Protein AF-A0A1B8DH10-F1 (afdb_monomer)

Structure (mmCIF, N/CA/C/O backbone):
data_AF-A0A1B8DH10-F1
#
_entry.id   AF-A0A1B8DH10-F1
#
loop_
_atom_site.group_PDB
_atom_site.id
_atom_site.type_symbol
_atom_site.label_atom_id
_atom_site.label_alt_id
_atom_site.label_comp_id
_atom_site.label_asym_id
_atom_site.label_entity_id
_atom_site.label_seq_id
_atom_site.pdbx_PDB_ins_code
_atom_site.Cartn_x
_atom_site.Cartn_y
_atom_site.Cartn_z
_atom_site.occupancy
_atom_site.B_iso_or_equiv
_atom_site.auth_seq_id
_atom_site.auth_comp_id
_atom_site.auth_asym_id
_atom_site.auth_atom_id
_atom_site.pdbx_PDB_model_num
ATOM 1 N N . MET A 1 1 ? 16.754 22.840 -55.475 1.00 41.62 1 MET A N 1
ATOM 2 C CA . MET A 1 1 ? 16.504 21.710 -54.557 1.00 41.62 1 MET A CA 1
ATOM 3 C C . MET A 1 1 ? 15.553 22.223 -53.492 1.00 41.62 1 MET A C 1
ATOM 5 O O . MET A 1 1 ? 15.933 23.135 -52.773 1.00 41.62 1 MET A O 1
ATOM 9 N N . SER A 1 2 ? 14.306 21.758 -53.481 1.00 49.47 2 SER A N 1
ATOM 10 C CA . SER A 1 2 ? 13.273 22.260 -52.566 1.00 49.47 2 SER A CA 1
ATOM 11 C C . SER A 1 2 ? 13.334 21.472 -51.258 1.00 49.47 2 SER A C 1
ATOM 13 O O . SER A 1 2 ? 13.187 20.253 -51.281 1.00 49.47 2 SER A O 1
ATOM 15 N N . VAL A 1 3 ? 13.587 22.152 -50.139 1.00 60.19 3 VAL A N 1
ATOM 16 C CA . VAL A 1 3 ? 13.506 21.567 -48.794 1.00 60.19 3 VAL A CA 1
ATOM 17 C C . VAL A 1 3 ? 12.032 21.541 -48.402 1.00 60.19 3 VAL A C 1
ATOM 19 O O . VAL A 1 3 ? 11.403 22.587 -48.281 1.00 60.19 3 VAL A O 1
ATOM 22 N N . THR A 1 4 ? 11.453 20.353 -48.253 1.00 66.38 4 THR A N 1
ATOM 23 C CA . THR A 1 4 ? 10.113 20.179 -47.685 1.00 66.38 4 THR A CA 1
ATOM 24 C C . THR A 1 4 ? 10.193 20.446 -46.182 1.00 66.38 4 THR A C 1
ATOM 26 O O . THR A 1 4 ? 10.640 19.590 -45.419 1.00 66.38 4 THR A O 1
ATOM 29 N N . GLN A 1 5 ? 9.796 21.646 -45.751 1.00 67.12 5 GLN A N 1
ATOM 30 C CA . GLN A 1 5 ? 9.561 21.945 -44.338 1.00 67.12 5 GLN A CA 1
ATOM 31 C C . GLN A 1 5 ? 8.372 21.092 -43.862 1.00 67.12 5 GLN A C 1
ATOM 33 O O . GLN A 1 5 ? 7.232 21.373 -44.224 1.00 67.12 5 GLN A O 1
ATOM 38 N N . ARG A 1 6 ? 8.635 20.030 -43.092 1.00 75.44 6 ARG A N 1
ATOM 39 C CA . ARG A 1 6 ? 7.594 19.348 -42.307 1.00 75.44 6 ARG A CA 1
ATOM 40 C C . ARG A 1 6 ? 7.255 20.193 -41.082 1.00 75.44 6 ARG A C 1
ATOM 42 O O . ARG A 1 6 ? 8.151 20.823 -40.518 1.00 75.44 6 ARG A O 1
ATOM 49 N N . SER A 1 7 ? 5.979 20.220 -40.705 1.00 79.19 7 SER A N 1
ATOM 50 C CA . SER A 1 7 ? 5.529 20.863 -39.466 1.00 79.19 7 SER A CA 1
ATOM 51 C C . SER A 1 7 ? 5.929 20.012 -38.252 1.00 79.19 7 SER A C 1
ATOM 53 O O . SER A 1 7 ? 5.964 18.784 -38.332 1.00 79.19 7 SER A O 1
ATOM 55 N N . ASP A 1 8 ? 6.234 20.671 -37.133 1.00 77.44 8 ASP A N 1
ATOM 56 C CA . ASP A 1 8 ? 6.569 20.032 -35.853 1.00 77.44 8 ASP A CA 1
ATOM 57 C C . ASP A 1 8 ? 5.437 19.102 -35.371 1.00 77.44 8 ASP A C 1
ATOM 59 O O . ASP A 1 8 ? 5.677 17.949 -35.023 1.00 77.44 8 ASP A O 1
ATOM 63 N N . GLU A 1 9 ? 4.174 19.524 -35.519 1.00 82.25 9 GLU A N 1
ATOM 64 C CA . GLU A 1 9 ? 3.009 18.681 -35.210 1.00 82.25 9 GLU A CA 1
ATOM 65 C C . GLU A 1 9 ? 2.910 17.417 -36.077 1.00 82.25 9 GLU A C 1
ATOM 67 O O . GLU A 1 9 ? 2.319 16.422 -35.653 1.00 82.25 9 GLU A O 1
ATOM 72 N N . GLU A 1 10 ? 3.420 17.440 -37.309 1.00 82.12 10 GLU A N 1
ATOM 73 C CA . GLU A 1 10 ? 3.445 16.249 -38.166 1.00 82.12 10 GLU A CA 1
ATOM 74 C C . GLU A 1 10 ? 4.545 15.279 -37.723 1.00 82.12 10 GLU A C 1
ATOM 76 O O . GLU A 1 10 ? 4.320 14.068 -37.685 1.00 82.12 10 GLU A O 1
ATOM 81 N N . LEU A 1 11 ? 5.705 15.806 -37.321 1.00 79.31 11 LEU A N 1
ATOM 82 C CA . LEU A 1 11 ? 6.825 15.024 -36.793 1.00 79.31 11 LEU A CA 1
ATOM 83 C C . LEU A 1 11 ? 6.459 14.315 -35.484 1.00 79.31 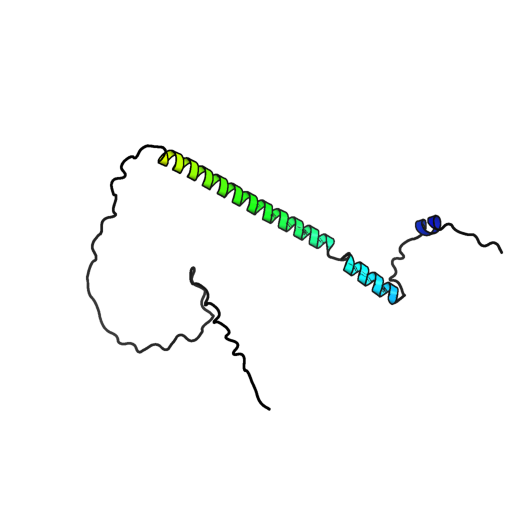11 LEU A C 1
ATOM 85 O O . LEU A 1 11 ? 6.772 13.133 -35.324 1.00 79.31 11 LEU A O 1
ATOM 89 N N . ASP A 1 12 ? 5.739 15.000 -34.596 1.00 81.56 12 ASP A N 1
ATOM 90 C CA . ASP A 1 12 ? 5.278 14.442 -33.322 1.00 81.56 12 ASP A CA 1
ATOM 91 C C . ASP A 1 12 ? 4.290 13.285 -33.512 1.00 81.56 12 ASP A C 1
ATOM 93 O O . ASP A 1 12 ? 4.371 12.263 -32.829 1.00 81.56 12 ASP A O 1
ATOM 97 N N . ARG A 1 13 ? 3.370 13.399 -34.478 1.00 84.25 13 ARG A N 1
ATOM 98 C CA . ARG A 1 13 ? 2.389 12.338 -34.783 1.00 84.25 13 ARG A CA 1
ATOM 99 C C . ARG A 1 13 ? 3.028 11.104 -35.414 1.00 84.25 13 ARG A C 1
ATOM 101 O O . ARG A 1 13 ? 2.528 9.993 -35.244 1.00 84.25 13 ARG A O 1
ATOM 108 N N . GLU A 1 14 ? 4.100 11.296 -36.175 1.00 81.69 14 GLU A N 1
ATOM 109 C CA . GLU A 1 14 ? 4.849 10.221 -36.829 1.00 81.69 14 GLU A CA 1
ATOM 110 C C . GLU A 1 14 ? 5.850 9.538 -35.887 1.00 81.69 14 GLU A C 1
ATOM 112 O O . GLU A 1 14 ? 6.379 8.469 -36.221 1.00 81.69 14 GLU A O 1
ATOM 117 N N . TRP A 1 15 ? 6.096 10.111 -34.705 1.00 80.06 15 TRP A N 1
ATOM 118 C CA . TRP A 1 15 ? 7.015 9.540 -33.738 1.00 80.06 15 TRP A CA 1
ATOM 119 C C . TRP A 1 15 ? 6.484 8.211 -33.194 1.00 80.06 15 TRP A C 1
ATOM 121 O O . TRP A 1 15 ? 5.464 8.126 -32.510 1.00 80.06 15 TRP A O 1
ATOM 131 N N . LYS A 1 16 ? 7.215 7.136 -33.496 1.00 74.69 16 LYS A N 1
ATOM 132 C CA . LYS A 1 16 ? 6.986 5.804 -32.935 1.00 74.69 16 LYS A CA 1
ATOM 133 C C . LYS A 1 16 ? 8.167 5.469 -32.037 1.00 74.69 16 LYS A C 1
ATOM 135 O O . LYS A 1 16 ? 9.298 5.512 -32.529 1.00 74.69 16 LYS A O 1
ATOM 140 N N . PRO A 1 17 ? 7.949 5.085 -30.769 1.00 69.62 17 PRO A N 1
ATOM 141 C CA . PRO A 1 17 ? 9.037 4.633 -29.921 1.00 69.62 17 PRO A CA 1
ATOM 142 C C . PRO A 1 17 ? 9.683 3.413 -30.581 1.00 69.62 17 PRO A C 1
ATOM 144 O O . PRO A 1 17 ? 9.095 2.334 -30.674 1.00 69.62 17 PRO A O 1
ATOM 147 N N . SER A 1 18 ? 10.896 3.588 -31.108 1.00 67.06 18 SER A N 1
ATOM 148 C CA . SER A 1 18 ? 11.670 2.459 -31.599 1.00 67.06 18 SER A CA 1
ATOM 149 C C . SER A 1 18 ? 11.965 1.596 -30.379 1.00 67.06 18 SER A C 1
ATOM 151 O O . SER A 1 18 ? 12.642 2.068 -29.471 1.00 67.06 18 SER A O 1
ATOM 153 N N . GLY A 1 19 ? 11.491 0.350 -30.334 1.00 68.62 19 GLY A N 1
ATOM 154 C CA . GLY A 1 19 ? 11.754 -0.600 -29.236 1.00 68.62 19 GLY A CA 1
ATOM 155 C C . GLY A 1 19 ? 13.233 -1.002 -29.076 1.00 68.62 19 GLY A C 1
ATOM 156 O O . GLY A 1 19 ? 13.550 -2.084 -28.594 1.00 68.62 19 GLY A O 1
ATOM 157 N N . ARG A 1 20 ? 14.160 -0.164 -29.545 1.00 71.50 20 ARG A N 1
ATOM 158 C CA . ARG A 1 20 ? 15.607 -0.278 -29.424 1.00 71.50 20 ARG A CA 1
ATOM 159 C C . ARG A 1 20 ? 16.055 0.666 -28.316 1.00 71.50 20 ARG A C 1
ATOM 161 O O . ARG A 1 20 ? 15.706 1.842 -28.324 1.00 71.50 20 ARG A O 1
ATOM 168 N N . ARG A 1 21 ? 16.878 0.161 -27.394 1.00 71.50 21 ARG A N 1
ATOM 169 C CA . ARG A 1 21 ? 17.524 1.007 -26.386 1.00 71.50 21 ARG A CA 1
ATOM 170 C C . ARG A 1 21 ? 18.323 2.124 -27.079 1.00 71.50 21 ARG A C 1
ATOM 172 O O . ARG A 1 21 ? 19.026 1.828 -28.057 1.00 71.50 21 ARG A O 1
ATOM 179 N N . PRO A 1 22 ? 18.245 3.374 -26.587 1.00 79.81 22 PRO A N 1
ATOM 180 C CA . PRO A 1 22 ? 19.018 4.473 -27.143 1.00 79.81 22 PRO A CA 1
ATOM 181 C C . PRO A 1 22 ? 20.509 4.118 -27.130 1.00 79.81 22 PRO A C 1
ATOM 183 O O . PRO A 1 22 ? 21.014 3.524 -26.180 1.00 79.81 22 PRO A O 1
ATOM 186 N N . GLN A 1 23 ? 21.220 4.438 -28.212 1.00 81.69 23 GLN A N 1
ATOM 187 C CA . GLN A 1 23 ? 22.651 4.125 -28.328 1.00 81.69 23 GLN A CA 1
ATOM 188 C C . GLN A 1 23 ? 23.522 5.124 -27.556 1.00 81.69 23 GLN A C 1
ATOM 190 O O . GLN A 1 23 ? 24.598 4.776 -27.072 1.00 81.69 23 GLN A O 1
ATOM 195 N N . SER A 1 24 ? 23.041 6.360 -27.396 1.00 92.88 24 SER A N 1
ATOM 196 C CA . SER A 1 24 ? 23.743 7.391 -26.632 1.00 92.88 24 SER A CA 1
ATOM 197 C C . SER A 1 24 ? 23.835 7.012 -25.154 1.00 92.88 24 SER A C 1
ATOM 199 O O . SER A 1 24 ? 22.844 6.653 -24.522 1.00 92.88 24 SER A O 1
ATOM 201 N N . THR A 1 25 ? 25.031 7.116 -24.577 1.00 89.12 25 THR A N 1
ATOM 202 C CA . THR A 1 25 ? 25.273 6.875 -23.146 1.00 89.12 25 THR A CA 1
ATOM 203 C C . THR A 1 25 ? 24.518 7.867 -22.261 1.00 89.12 25 THR A C 1
ATOM 205 O O . THR A 1 25 ? 23.943 7.456 -21.259 1.00 89.12 25 THR A O 1
ATOM 208 N N . MET A 1 26 ? 24.440 9.140 -22.661 1.00 88.62 26 MET A N 1
ATOM 209 C CA . MET A 1 26 ? 23.704 10.166 -21.913 1.00 88.62 26 MET A CA 1
ATOM 210 C C . MET A 1 26 ? 22.197 9.893 -21.926 1.00 88.62 26 MET A C 1
ATOM 212 O O . MET A 1 26 ? 21.551 9.969 -20.889 1.00 88.62 26 MET A O 1
ATOM 216 N N . ALA A 1 27 ? 21.652 9.490 -23.078 1.00 88.12 27 ALA A N 1
ATOM 217 C CA . ALA A 1 27 ? 20.239 9.136 -23.193 1.00 88.12 27 ALA A CA 1
ATOM 218 C C . ALA A 1 27 ? 19.898 7.839 -22.443 1.00 88.12 27 ALA A C 1
ATOM 220 O O . ALA A 1 27 ? 18.817 7.743 -21.879 1.00 88.12 27 ALA A O 1
ATOM 221 N N . ARG A 1 28 ? 20.819 6.863 -22.395 1.00 85.38 28 ARG A N 1
ATOM 222 C CA . ARG A 1 28 ? 20.664 5.654 -21.567 1.00 85.38 28 ARG A CA 1
ATOM 223 C C . ARG A 1 28 ? 20.650 5.980 -20.079 1.00 85.38 28 ARG A C 1
ATOM 225 O O . ARG A 1 28 ? 19.817 5.452 -19.360 1.00 85.38 28 ARG A O 1
ATOM 232 N N . HIS A 1 29 ? 21.550 6.843 -19.614 1.00 90.38 29 HIS A N 1
ATOM 233 C CA . HIS A 1 29 ? 21.523 7.271 -18.218 1.00 90.38 29 HIS A CA 1
ATOM 234 C C . HIS A 1 29 ? 20.232 8.032 -17.917 1.00 90.38 29 HIS A C 1
ATOM 236 O O . HIS A 1 29 ? 19.585 7.766 -16.911 1.00 90.38 29 HIS A O 1
ATOM 242 N N . PHE A 1 30 ? 19.840 8.948 -18.799 1.00 89.31 30 PHE A N 1
ATOM 243 C CA . PHE A 1 30 ? 18.615 9.714 -18.634 1.00 89.31 30 PHE A CA 1
ATOM 244 C C . PHE A 1 30 ? 17.377 8.811 -18.598 1.00 89.31 30 PHE A C 1
ATOM 246 O O . PHE A 1 30 ? 16.552 8.984 -17.711 1.00 89.31 30 PHE A O 1
ATOM 253 N N . SER A 1 31 ? 17.276 7.808 -19.479 1.00 87.94 31 SER A N 1
ATOM 254 C CA . SER A 1 31 ? 16.162 6.855 -19.451 1.00 87.94 31 SER A CA 1
ATOM 255 C C . SER A 1 31 ? 16.131 6.063 -18.149 1.00 87.94 31 SER A C 1
ATOM 257 O O . SER A 1 31 ? 15.091 6.034 -17.518 1.00 87.94 31 SER A O 1
ATOM 259 N N . ILE A 1 32 ? 17.271 5.533 -17.685 1.00 87.69 32 ILE A N 1
ATOM 260 C CA . ILE A 1 32 ? 17.353 4.822 -16.396 1.00 87.69 32 ILE A CA 1
ATOM 261 C C . ILE A 1 32 ? 16.896 5.729 -15.247 1.00 87.69 32 ILE A C 1
ATOM 263 O O . ILE A 1 32 ? 16.133 5.309 -14.391 1.00 87.69 32 ILE A O 1
ATOM 267 N N . THR A 1 33 ? 17.314 6.997 -15.243 1.00 89.19 33 THR A N 1
ATOM 268 C CA . THR A 1 33 ? 16.878 7.958 -14.223 1.00 89.19 33 THR A CA 1
ATOM 269 C C . THR A 1 33 ? 15.376 8.228 -14.284 1.00 89.19 33 THR A C 1
ATOM 271 O O . THR A 1 33 ? 14.769 8.421 -13.237 1.00 89.19 33 THR A O 1
ATOM 274 N N . LEU A 1 34 ? 14.759 8.233 -15.468 1.00 87.12 34 LEU A N 1
ATOM 275 C CA . LEU A 1 34 ? 13.303 8.336 -15.592 1.00 87.12 34 LEU A CA 1
ATOM 276 C C . LEU A 1 34 ? 12.604 7.050 -15.145 1.00 87.12 34 LEU A C 1
ATOM 278 O O . LEU A 1 34 ? 11.614 7.131 -14.422 1.00 87.12 34 LEU A O 1
ATOM 282 N N . ASP A 1 35 ? 13.134 5.891 -15.522 1.00 84.75 35 ASP A N 1
ATOM 283 C CA . ASP A 1 35 ? 12.618 4.585 -15.117 1.00 84.75 35 ASP A CA 1
ATOM 284 C C . ASP A 1 35 ? 12.638 4.459 -13.581 1.00 84.75 35 ASP A C 1
ATOM 286 O O . ASP A 1 35 ? 11.645 4.035 -12.987 1.00 84.75 35 ASP A O 1
ATOM 290 N N . ASP A 1 36 ? 13.703 4.940 -12.925 1.00 83.75 36 ASP A N 1
ATOM 291 C CA . ASP A 1 36 ? 13.838 5.022 -11.464 1.00 83.75 36 ASP A CA 1
ATOM 292 C C . ASP A 1 36 ? 12.931 6.097 -10.839 1.00 83.75 36 ASP A C 1
ATOM 294 O O . ASP A 1 36 ? 12.283 5.851 -9.819 1.00 83.75 36 ASP A O 1
ATOM 298 N N . LEU A 1 37 ? 12.861 7.295 -11.436 1.00 85.06 37 LEU A N 1
ATOM 299 C CA . LEU A 1 37 ? 12.052 8.417 -10.942 1.00 85.06 37 LEU A CA 1
ATOM 300 C C . LEU A 1 37 ? 10.561 8.073 -10.938 1.00 85.06 37 LEU A C 1
ATOM 302 O O . LEU A 1 37 ? 9.852 8.364 -9.974 1.00 85.06 37 LEU A O 1
ATOM 306 N N . PHE A 1 38 ? 10.093 7.445 -12.013 1.00 83.06 38 PHE A N 1
ATOM 307 C CA . PHE A 1 38 ? 8.708 7.020 -12.169 1.00 83.06 38 PHE A CA 1
ATOM 308 C C . PHE A 1 38 ? 8.470 5.579 -11.696 1.00 83.06 38 PHE A C 1
ATOM 310 O O . PHE A 1 38 ? 7.328 5.122 -11.695 1.00 83.06 38 PHE A O 1
ATOM 317 N N . LYS A 1 39 ? 9.527 4.876 -11.264 1.00 74.75 39 LYS A N 1
ATOM 318 C CA . LYS A 1 39 ? 9.513 3.484 -10.786 1.00 74.75 39 LYS A CA 1
ATOM 319 C C . LYS A 1 39 ? 8.705 2.542 -11.691 1.00 74.75 39 LYS A C 1
ATOM 321 O O . LYS A 1 39 ? 7.979 1.664 -11.207 1.00 74.75 39 LYS A O 1
ATOM 326 N N . ILE A 1 40 ? 8.811 2.767 -13.000 1.00 73.00 40 ILE A N 1
ATOM 327 C CA . ILE A 1 40 ? 7.860 2.294 -14.018 1.00 73.00 40 ILE A CA 1
ATOM 328 C C . ILE A 1 40 ? 7.863 0.766 -14.110 1.00 73.00 40 ILE A C 1
ATOM 330 O O . ILE A 1 40 ? 6.820 0.155 -14.325 1.00 73.00 40 ILE A O 1
ATOM 334 N N . ASP A 1 41 ? 9.018 0.145 -13.877 1.00 67.31 41 ASP A N 1
ATOM 335 C CA . ASP A 1 41 ? 9.214 -1.255 -14.241 1.00 67.31 41 ASP A CA 1
ATOM 336 C C . ASP A 1 41 ? 8.726 -2.262 -13.192 1.00 67.31 41 ASP A C 1
ATOM 338 O O . ASP A 1 41 ? 8.543 -3.424 -13.538 1.00 67.31 41 ASP A O 1
ATOM 342 N N . ASN A 1 42 ? 8.485 -1.862 -11.932 1.00 62.41 42 ASN A N 1
ATOM 343 C CA . ASN A 1 42 ? 8.062 -2.803 -10.874 1.00 62.41 42 ASN A CA 1
ATOM 344 C C . ASN A 1 42 ? 7.178 -2.206 -9.758 1.00 62.41 42 ASN A C 1
ATOM 346 O O . ASN A 1 42 ? 6.541 -2.951 -9.024 1.00 62.41 42 ASN A O 1
ATOM 350 N N . SER A 1 43 ? 7.094 -0.881 -9.586 1.00 68.00 43 SER A N 1
ATOM 351 C CA . SER A 1 43 ? 6.509 -0.322 -8.352 1.00 68.00 43 SER A CA 1
ATOM 352 C C . SER A 1 43 ? 4.997 -0.135 -8.379 1.00 68.00 43 SER A C 1
ATOM 354 O O . SER A 1 43 ? 4.408 -0.002 -7.310 1.00 68.00 43 SER A O 1
ATOM 356 N N . ILE A 1 44 ? 4.359 -0.048 -9.547 1.00 80.38 44 ILE A N 1
ATOM 357 C CA . ILE A 1 44 ? 2.936 0.329 -9.618 1.00 80.38 44 ILE A CA 1
ATOM 358 C C . ILE A 1 44 ? 2.037 -0.842 -9.208 1.00 80.38 44 ILE A C 1
ATOM 360 O O . ILE A 1 44 ? 1.143 -0.660 -8.386 1.00 80.38 44 ILE A O 1
ATOM 364 N N . ALA A 1 45 ? 2.301 -2.042 -9.728 1.00 83.19 45 ALA A N 1
ATOM 365 C CA . ALA A 1 45 ? 1.557 -3.245 -9.353 1.00 83.19 45 ALA A CA 1
ATOM 366 C C . ALA A 1 45 ? 1.783 -3.616 -7.875 1.00 83.19 45 ALA A C 1
ATOM 368 O O . ALA A 1 45 ? 0.830 -3.927 -7.161 1.00 83.19 45 ALA A O 1
ATOM 369 N N . ASP A 1 46 ? 3.025 -3.502 -7.398 1.00 84.31 46 ASP A N 1
ATOM 370 C CA . ASP A 1 46 ? 3.370 -3.744 -5.994 1.00 84.31 46 ASP A CA 1
ATOM 371 C C . ASP A 1 46 ? 2.704 -2.726 -5.057 1.00 84.31 46 ASP A C 1
ATOM 373 O O . ASP A 1 46 ? 2.214 -3.086 -3.984 1.00 84.31 46 ASP A O 1
ATOM 377 N N . LEU A 1 47 ? 2.644 -1.451 -5.463 1.00 83.94 47 LEU A N 1
ATOM 378 C CA . LEU A 1 47 ? 1.960 -0.407 -4.701 1.00 83.94 47 LEU A CA 1
ATOM 379 C C . LEU A 1 47 ? 0.455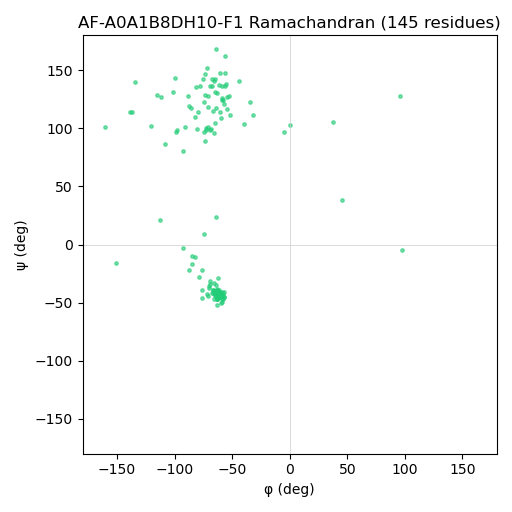 -0.672 -4.617 1.00 83.94 47 LEU A C 1
ATOM 381 O O . LEU A 1 47 ? -0.120 -0.504 -3.544 1.00 83.94 47 LEU A O 1
ATOM 385 N N . ASP A 1 48 ? -0.171 -1.105 -5.710 1.00 89.56 48 ASP A N 1
ATOM 386 C CA . ASP A 1 48 ? -1.598 -1.439 -5.734 1.00 89.56 48 ASP A CA 1
ATOM 387 C C . ASP A 1 48 ? -1.911 -2.620 -4.802 1.00 89.56 48 ASP A C 1
ATOM 389 O O . ASP A 1 48 ? -2.773 -2.524 -3.923 1.00 89.56 48 ASP A O 1
ATOM 393 N N . ALA A 1 49 ? -1.112 -3.689 -4.879 1.00 91.62 49 ALA A N 1
ATOM 394 C CA . ALA A 1 49 ? -1.221 -4.830 -3.975 1.00 91.62 49 ALA A CA 1
ATOM 395 C C . ALA A 1 49 ? -1.045 -4.428 -2.497 1.00 91.62 49 ALA A C 1
ATOM 397 O O . ALA A 1 49 ? -1.820 -4.857 -1.634 1.00 91.62 49 ALA A O 1
ATOM 398 N N . ALA A 1 50 ? -0.064 -3.570 -2.192 1.00 92.25 50 ALA A N 1
ATOM 399 C CA . ALA A 1 50 ? 0.174 -3.069 -0.839 1.00 92.25 50 ALA A CA 1
ATOM 400 C C . ALA A 1 50 ? -0.983 -2.195 -0.330 1.00 92.25 50 ALA A C 1
ATOM 402 O O . ALA A 1 50 ? -1.387 -2.290 0.835 1.00 92.25 50 ALA A O 1
ATOM 403 N N . VAL A 1 51 ? -1.546 -1.354 -1.199 1.00 96.00 51 VAL A N 1
ATOM 404 C CA . VAL A 1 51 ? -2.713 -0.525 -0.887 1.00 96.00 51 VAL A CA 1
ATOM 405 C C . VAL A 1 51 ? -3.920 -1.405 -0.577 1.00 96.00 51 VAL A C 1
ATOM 407 O O . VAL A 1 51 ? -4.591 -1.181 0.432 1.00 96.00 51 VAL A O 1
ATOM 410 N N . ASP A 1 52 ? -4.181 -2.431 -1.379 1.00 96.75 52 ASP A N 1
ATOM 411 C CA . ASP A 1 52 ? -5.303 -3.340 -1.161 1.00 96.75 52 ASP A CA 1
ATOM 412 C C . ASP A 1 52 ? -5.146 -4.184 0.103 1.00 96.75 52 ASP A C 1
ATOM 414 O O . ASP A 1 52 ? -6.106 -4.345 0.865 1.00 96.75 52 ASP A O 1
ATOM 418 N N . GLN A 1 53 ? -3.933 -4.653 0.399 1.00 96.19 53 GLN A N 1
ATOM 419 C CA . GLN A 1 53 ? -3.633 -5.298 1.674 1.00 96.19 53 GLN A CA 1
ATOM 420 C C . GLN A 1 53 ? -3.925 -4.356 2.849 1.00 96.19 53 GLN A C 1
ATOM 422 O O . GLN A 1 53 ? -4.596 -4.744 3.810 1.00 96.19 53 GLN A O 1
ATOM 427 N N . LYS A 1 54 ? -3.466 -3.102 2.769 1.00 97.50 54 LYS A N 1
ATOM 428 C CA . LYS A 1 54 ? -3.683 -2.107 3.824 1.00 97.50 54 LYS A CA 1
ATOM 429 C C . LYS A 1 54 ? -5.162 -1.776 4.004 1.00 97.50 54 LYS A C 1
ATOM 431 O O . LYS A 1 54 ? -5.618 -1.701 5.142 1.00 97.50 54 LYS A O 1
ATOM 436 N N . LYS A 1 55 ? -5.928 -1.624 2.920 1.00 98.00 55 LYS A N 1
ATOM 437 C CA . LYS A 1 55 ? -7.384 -1.405 2.985 1.00 98.00 55 LYS A CA 1
ATOM 438 C C . LYS A 1 55 ? -8.083 -2.532 3.743 1.00 98.00 55 LYS A C 1
ATOM 440 O O . LYS A 1 55 ? -8.902 -2.248 4.612 1.00 98.00 55 LYS A O 1
ATOM 445 N N . ARG A 1 56 ? -7.734 -3.793 3.456 1.00 96.88 56 ARG A N 1
ATOM 446 C CA . ARG A 1 56 ? -8.296 -4.960 4.159 1.00 96.88 56 ARG A CA 1
ATOM 447 C C . ARG A 1 56 ? -7.995 -4.898 5.654 1.00 96.88 56 ARG A C 1
ATOM 449 O O . ARG A 1 56 ? -8.925 -4.961 6.449 1.00 96.88 56 ARG A O 1
ATOM 456 N N . LEU A 1 57 ? -6.734 -4.684 6.030 1.00 97.19 57 LEU A N 1
ATOM 457 C CA . LEU A 1 57 ? -6.333 -4.575 7.439 1.00 97.19 57 LEU A CA 1
ATOM 458 C C . LEU A 1 57 ? -7.071 -3.447 8.168 1.00 97.19 57 LEU A C 1
ATOM 460 O O . LEU A 1 57 ? -7.618 -3.665 9.245 1.00 97.19 57 LEU A O 1
ATOM 464 N N . VAL A 1 58 ? -7.137 -2.259 7.562 1.00 98.06 58 VAL A N 1
ATOM 465 C CA . VAL A 1 58 ? -7.863 -1.121 8.139 1.00 98.06 58 VAL A CA 1
ATOM 466 C C . VAL A 1 58 ? -9.341 -1.457 8.304 1.00 98.06 58 VAL A C 1
ATOM 468 O O . VAL A 1 58 ? -9.883 -1.226 9.376 1.00 98.06 58 VAL A O 1
ATOM 471 N N . SER A 1 59 ? -9.982 -2.058 7.297 1.00 97.00 59 SER A N 1
ATOM 472 C CA . SER A 1 59 ? -11.396 -2.436 7.393 1.00 97.00 59 SER A CA 1
ATOM 473 C C . SER A 1 59 ? -11.671 -3.425 8.530 1.00 97.00 59 SER A C 1
ATOM 475 O O . SER A 1 59 ? -12.635 -3.239 9.274 1.00 97.00 59 SER A O 1
ATOM 477 N N . THR A 1 60 ? -10.793 -4.414 8.726 1.00 97.31 60 THR A N 1
ATOM 478 C CA . THR A 1 60 ? -10.896 -5.371 9.832 1.00 97.31 60 THR A CA 1
ATOM 479 C C . THR A 1 60 ? -10.772 -4.656 11.172 1.00 97.31 60 THR A C 1
ATOM 481 O O . THR A 1 60 ? -11.678 -4.752 11.997 1.00 97.31 60 THR A O 1
ATOM 484 N N . HIS A 1 61 ? -9.722 -3.854 11.361 1.00 97.44 61 HIS A N 1
ATOM 485 C CA . HIS A 1 61 ? -9.515 -3.118 12.609 1.00 97.44 61 HIS A CA 1
ATOM 486 C C . HIS A 1 61 ? -10.642 -2.128 12.906 1.00 97.44 61 HIS A C 1
ATOM 488 O O . HIS A 1 61 ? -11.073 -2.015 14.048 1.00 97.44 61 HIS A O 1
ATOM 494 N N . THR A 1 62 ? -11.176 -1.436 11.897 1.00 96.88 62 THR A N 1
ATOM 495 C CA . THR A 1 62 ? -12.335 -0.554 12.082 1.00 96.88 62 THR A CA 1
ATOM 496 C C . THR A 1 62 ? -13.571 -1.335 12.531 1.00 96.88 62 THR A C 1
ATOM 498 O O . THR A 1 62 ? -14.300 -0.858 13.397 1.00 96.88 62 THR A O 1
ATOM 501 N N . SER A 1 63 ? -13.808 -2.534 11.990 1.00 95.88 63 SER A N 1
ATOM 502 C CA . SER A 1 63 ? -14.936 -3.371 12.420 1.00 95.88 63 SER A CA 1
ATOM 503 C C . SER A 1 63 ? -14.786 -3.871 13.861 1.00 95.88 63 SER A C 1
ATOM 505 O O . SER A 1 63 ? -15.755 -3.848 14.618 1.00 95.88 63 SER A O 1
ATOM 507 N N . GLU A 1 64 ? -13.568 -4.242 14.262 1.00 96.25 64 GLU A N 1
ATOM 508 C CA . GLU A 1 64 ? -13.249 -4.661 15.630 1.00 96.25 64 GLU A CA 1
ATOM 509 C C . GLU A 1 64 ? -13.420 -3.504 16.619 1.00 96.25 64 GLU A C 1
ATOM 511 O O . GLU A 1 64 ? -14.079 -3.663 17.645 1.00 96.25 64 GLU A O 1
ATOM 516 N N . LEU A 1 65 ? -12.890 -2.321 16.290 1.00 96.88 65 LEU A N 1
ATOM 517 C CA . LEU A 1 65 ? -13.044 -1.119 17.112 1.00 96.88 65 LEU A CA 1
ATOM 518 C C . LEU A 1 65 ? -14.513 -0.746 17.285 1.00 96.88 65 LEU A C 1
ATOM 520 O O . LEU A 1 65 ? -14.950 -0.506 18.405 1.00 96.88 65 LEU A O 1
ATOM 524 N N . LYS A 1 66 ? -15.296 -0.788 16.204 1.00 96.06 66 LYS A N 1
ATOM 525 C CA . LYS A 1 66 ? -16.733 -0.524 16.272 1.00 96.06 66 LYS A CA 1
ATOM 526 C C . LYS A 1 66 ? -17.454 -1.500 17.207 1.00 96.06 66 LYS A C 1
ATOM 528 O O . LYS A 1 66 ? -18.272 -1.076 18.017 1.00 96.06 66 LYS A O 1
ATOM 533 N N . ALA A 1 67 ? -17.141 -2.794 17.128 1.00 95.75 67 ALA A N 1
ATOM 534 C CA . ALA A 1 67 ? -17.733 -3.791 18.018 1.00 95.75 67 ALA A CA 1
ATOM 535 C C . ALA A 1 67 ? -17.362 -3.543 19.494 1.00 95.75 67 ALA A C 1
ATOM 537 O O . ALA A 1 67 ? -18.202 -3.705 20.382 1.00 95.75 67 ALA A O 1
ATOM 538 N N . LEU A 1 68 ? -16.123 -3.118 19.764 1.00 95.88 68 LEU A N 1
ATOM 539 C CA . LEU A 1 68 ? -15.674 -2.759 21.112 1.00 95.88 68 LEU A CA 1
ATOM 540 C C . LEU A 1 68 ? -16.362 -1.494 21.634 1.00 95.88 68 LEU A C 1
ATOM 542 O O . LEU A 1 68 ? -16.780 -1.464 22.790 1.00 95.88 68 LEU A O 1
ATOM 546 N N . GLU A 1 69 ? -16.519 -0.474 20.794 1.00 94.62 69 GLU A N 1
ATOM 547 C CA . GLU A 1 69 ? -17.242 0.754 21.133 1.00 94.62 69 GLU A CA 1
ATOM 548 C C . GLU A 1 69 ? -18.713 0.470 21.465 1.00 94.62 69 GLU A C 1
ATOM 550 O O . GLU A 1 69 ? -19.240 0.992 22.447 1.00 94.62 69 GLU A O 1
ATOM 555 N N . GLU A 1 70 ? -19.374 -0.402 20.699 1.00 95.50 70 GLU A N 1
ATOM 556 C CA . GLU A 1 70 ? -20.752 -0.825 20.967 1.00 95.50 70 GLU A CA 1
ATOM 557 C C . GLU A 1 70 ? -20.869 -1.599 22.288 1.00 95.50 70 GLU A C 1
ATOM 559 O O . GLU A 1 70 ? -21.780 -1.341 23.080 1.00 95.50 70 GLU A O 1
ATOM 564 N N . ALA A 1 71 ? -19.927 -2.504 22.569 1.00 93.19 71 ALA A N 1
ATOM 565 C CA . ALA A 1 71 ? -19.889 -3.240 23.829 1.00 93.19 71 ALA A CA 1
ATOM 566 C C . ALA A 1 71 ? -19.679 -2.305 25.031 1.00 93.19 71 ALA A C 1
ATOM 568 O O . ALA A 1 71 ? -20.417 -2.397 26.016 1.00 93.19 71 ALA A O 1
ATOM 569 N N . LEU A 1 72 ? -18.720 -1.377 24.940 1.00 94.44 72 LEU A N 1
ATOM 570 C CA . LEU A 1 72 ? -18.471 -0.380 25.981 1.00 94.44 72 LEU A CA 1
ATOM 571 C C . LEU A 1 72 ? -19.713 0.472 26.222 1.00 94.44 72 LEU A C 1
ATOM 573 O O . LEU A 1 72 ? -20.186 0.544 27.356 1.00 94.44 72 LEU A O 1
ATOM 577 N N . ARG A 1 73 ? -20.325 1.004 25.163 1.00 94.56 73 ARG A N 1
ATOM 578 C CA . ARG A 1 73 ? -21.551 1.799 25.265 1.00 94.56 73 ARG A CA 1
ATOM 579 C C . ARG A 1 73 ? -22.694 1.038 25.938 1.00 94.56 73 ARG A C 1
ATOM 581 O O . ARG A 1 73 ? -23.343 1.578 26.829 1.00 94.56 73 ARG A O 1
ATOM 588 N N . ALA A 1 74 ? -22.917 -0.223 25.569 1.00 91.62 74 ALA A N 1
ATOM 589 C CA . ALA A 1 74 ? -23.951 -1.049 26.191 1.00 91.62 74 ALA A CA 1
ATOM 590 C C . ALA A 1 74 ? -23.684 -1.272 27.692 1.00 91.62 74 ALA A C 1
ATOM 592 O O . ALA A 1 74 ? -24.606 -1.235 28.514 1.00 91.62 74 ALA A O 1
ATOM 593 N N . THR A 1 75 ? -22.419 -1.480 28.075 1.00 91.38 75 THR A N 1
ATOM 594 C CA . THR A 1 75 ? -22.046 -1.624 29.491 1.00 91.38 75 THR A CA 1
ATOM 595 C C . THR A 1 75 ? -22.156 -0.315 30.268 1.00 91.38 75 THR A C 1
ATOM 597 O O . THR A 1 75 ? -22.623 -0.331 31.406 1.00 91.38 75 THR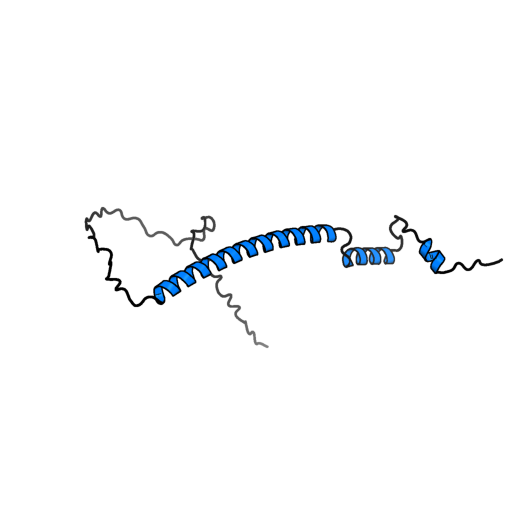 A O 1
ATOM 600 N N . GLU A 1 76 ? -21.804 0.817 29.658 1.00 90.25 76 GLU A N 1
ATOM 601 C CA . GLU A 1 76 ? -21.935 2.147 30.253 1.00 90.25 76 GLU A CA 1
ATOM 602 C C . GLU A 1 76 ? -23.401 2.512 30.491 1.00 90.25 76 GLU A C 1
ATOM 604 O O . GLU A 1 76 ? -23.747 3.001 31.565 1.00 90.25 76 GLU A O 1
ATOM 609 N N . GLU A 1 77 ? -24.289 2.218 29.539 1.00 90.31 77 GLU A N 1
ATOM 610 C CA . GLU A 1 77 ? -25.732 2.418 29.697 1.00 90.31 77 GLU A CA 1
ATOM 611 C C . GLU A 1 77 ? -26.298 1.566 30.843 1.00 90.31 77 GLU A C 1
ATOM 613 O O . GLU A 1 77 ? -27.067 2.071 31.667 1.00 90.31 77 GLU A O 1
ATOM 618 N N . ARG A 1 78 ? -25.863 0.303 30.969 1.00 86.38 78 ARG A N 1
ATOM 619 C CA . ARG A 1 78 ? -26.248 -0.567 32.092 1.00 86.38 78 ARG A CA 1
ATOM 620 C C . ARG A 1 78 ? -25.747 -0.030 33.432 1.00 86.38 78 ARG A C 1
ATOM 622 O O . ARG A 1 78 ? -26.527 0.022 34.379 1.00 86.38 78 ARG A O 1
ATOM 629 N N . LEU A 1 79 ? -24.479 0.378 33.515 1.00 87.38 79 LEU A N 1
ATOM 630 C CA . LEU A 1 79 ? -23.904 0.949 34.736 1.00 87.38 79 LEU A CA 1
ATOM 631 C C . LEU A 1 79 ? -24.597 2.254 35.125 1.00 87.38 79 LEU A C 1
ATOM 633 O O . LEU A 1 79 ? -24.908 2.465 36.295 1.00 87.38 79 LEU A O 1
ATOM 637 N N . LYS A 1 80 ? -24.905 3.107 34.147 1.00 90.06 80 LYS A N 1
ATOM 638 C CA . LYS A 1 80 ? -25.652 4.344 34.364 1.00 90.06 80 LYS A CA 1
ATOM 639 C C . LYS A 1 80 ? -27.067 4.070 34.866 1.00 90.06 80 LYS A C 1
ATOM 641 O O . LYS A 1 80 ? -27.507 4.747 35.786 1.00 90.06 80 LYS A O 1
ATOM 646 N N . ALA A 1 81 ? -27.762 3.074 34.317 1.00 85.00 81 ALA A N 1
ATOM 647 C CA . ALA A 1 81 ? -29.074 2.664 34.813 1.00 85.00 81 ALA A CA 1
ATOM 648 C C . ALA A 1 81 ? -29.004 2.122 36.252 1.00 85.00 81 ALA A C 1
ATOM 650 O O . ALA A 1 81 ? -29.862 2.456 37.064 1.00 85.00 81 ALA A O 1
ATOM 651 N N . THR A 1 82 ? -27.965 1.349 36.597 1.00 78.69 82 THR A N 1
ATOM 652 C CA . THR A 1 82 ? -27.758 0.883 37.980 1.00 78.69 82 THR A CA 1
ATOM 653 C C . THR A 1 82 ? -27.358 2.003 38.935 1.00 78.69 82 THR A C 1
ATOM 655 O O . THR A 1 82 ? -27.796 1.993 40.075 1.00 78.69 82 THR A O 1
ATOM 658 N N . ALA A 1 83 ? -26.574 2.982 38.478 1.00 74.94 83 ALA A N 1
ATOM 659 C CA . ALA A 1 83 ? -26.168 4.139 39.276 1.00 74.94 83 ALA A CA 1
ATOM 660 C C . ALA A 1 83 ? -27.288 5.183 39.430 1.00 74.94 83 ALA A C 1
ATOM 662 O O . ALA A 1 83 ? -27.250 5.995 40.347 1.00 74.94 83 ALA A O 1
ATOM 663 N N . ALA A 1 84 ? -28.273 5.189 38.526 1.00 68.00 84 ALA A N 1
ATOM 664 C CA . ALA A 1 84 ? -29.448 6.057 38.596 1.00 68.00 84 ALA A CA 1
ATOM 665 C C . ALA A 1 84 ? -30.581 5.481 39.470 1.00 68.00 84 ALA A C 1
ATOM 667 O O . ALA A 1 84 ? -31.545 6.193 39.752 1.00 68.00 84 ALA A O 1
ATOM 668 N N . LEU A 1 85 ? -30.487 4.215 39.894 1.00 62.09 85 LEU A N 1
ATOM 669 C CA . LEU A 1 85 ? -31.356 3.639 40.921 1.00 62.09 85 LEU A CA 1
ATOM 670 C C . LEU A 1 85 ? -30.824 4.049 42.310 1.00 62.09 85 LEU A C 1
ATOM 672 O O . LEU A 1 85 ? -29.615 3.982 42.524 1.00 62.09 85 LEU A O 1
ATOM 676 N N . PRO A 1 86 ? -31.680 4.484 43.256 1.00 57.56 86 PRO A N 1
ATOM 677 C CA . PRO A 1 86 ? -31.236 4.813 44.608 1.00 57.56 86 PRO A CA 1
ATOM 678 C C . PRO A 1 86 ? -30.749 3.542 45.321 1.00 57.56 86 PRO A C 1
ATOM 680 O O . PRO A 1 86 ? -31.341 2.478 45.146 1.00 57.56 86 PRO A O 1
ATOM 683 N N . ASP A 1 87 ? -29.666 3.675 46.092 1.00 54.88 87 ASP A N 1
ATOM 684 C CA . ASP A 1 87 ? -28.950 2.614 46.813 1.00 54.88 87 ASP A CA 1
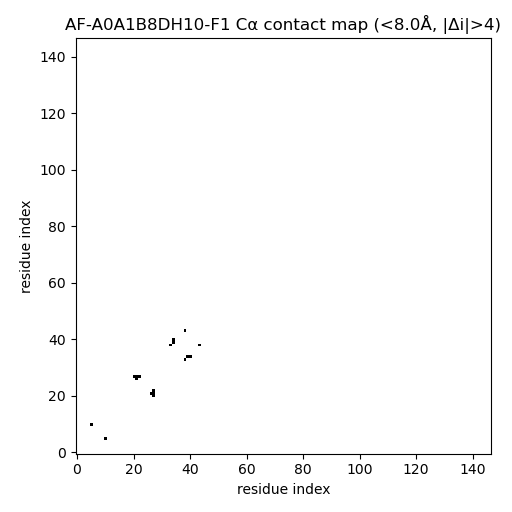ATOM 685 C C . ASP A 1 87 ? -29.846 1.463 47.302 1.00 54.88 87 ASP A C 1
ATOM 687 O O . ASP A 1 87 ? -30.615 1.598 48.256 1.00 54.88 87 ASP A O 1
ATOM 691 N N . HIS A 1 88 ? -29.673 0.288 46.698 1.00 57.31 88 HIS A N 1
ATOM 692 C CA . HIS A 1 88 ? -30.043 -0.968 47.334 1.00 57.31 88 HIS A CA 1
ATOM 693 C C . HIS A 1 88 ? -28.776 -1.592 47.921 1.00 57.31 88 HIS A C 1
ATOM 695 O O . HIS A 1 88 ? -27.988 -2.215 47.214 1.00 57.31 88 HIS A O 1
ATOM 701 N N . ASP A 1 89 ? -28.596 -1.332 49.218 1.00 57.06 89 ASP A N 1
ATOM 702 C CA . ASP A 1 89 ? -27.822 -2.084 50.213 1.00 57.06 89 ASP A CA 1
ATOM 703 C C . ASP A 1 89 ? -27.233 -3.407 49.686 1.00 57.06 89 ASP A C 1
ATOM 705 O O . ASP A 1 89 ? -27.902 -4.442 49.639 1.00 57.06 89 ASP A O 1
ATOM 709 N N . ASN A 1 90 ? -25.959 -3.377 49.282 1.00 53.56 90 ASN A N 1
ATOM 710 C CA . ASN A 1 90 ? -25.191 -4.590 49.032 1.00 53.56 90 ASN A CA 1
ATOM 711 C C . ASN A 1 90 ? -24.444 -4.960 50.315 1.00 53.56 90 ASN A C 1
ATOM 713 O O . ASN A 1 90 ? -23.259 -4.665 50.494 1.00 53.56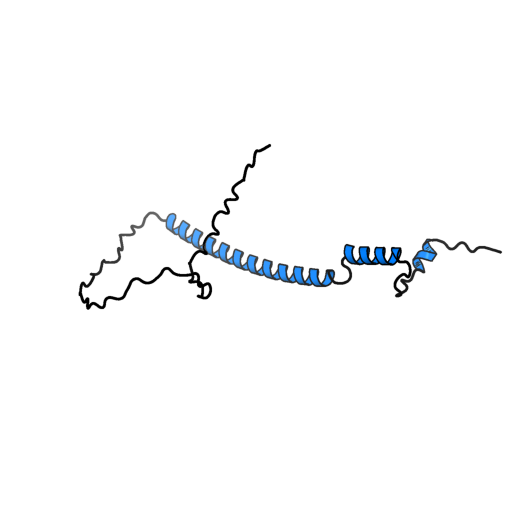 90 ASN A O 1
ATOM 717 N N . THR A 1 91 ? -25.182 -5.587 51.224 1.00 56.69 91 THR A N 1
ATOM 718 C CA . THR A 1 91 ? -24.646 -6.282 52.388 1.00 56.69 91 THR A CA 1
ATOM 719 C C . THR A 1 91 ? -23.553 -7.270 51.952 1.00 56.69 91 THR A C 1
ATOM 721 O O . THR A 1 91 ? -23.800 -8.270 51.283 1.00 56.69 91 THR A O 1
ATOM 724 N N . LEU A 1 92 ? -22.322 -6.928 52.338 1.00 59.09 92 LEU A N 1
ATOM 725 C CA . LEU A 1 92 ? -21.135 -7.758 52.567 1.00 59.09 92 LEU A CA 1
ATOM 726 C C . LEU A 1 92 ? -21.308 -9.273 52.319 1.00 59.09 92 LEU A C 1
ATOM 728 O O . LEU A 1 92 ? -21.750 -10.003 53.202 1.00 59.09 92 LEU A O 1
ATOM 732 N N . ASN A 1 93 ? -20.803 -9.769 51.187 1.00 50.28 93 ASN A N 1
ATOM 733 C CA . ASN A 1 93 ? -20.437 -11.180 51.032 1.00 50.28 93 ASN A CA 1
ATOM 734 C C . ASN A 1 93 ? -18.907 -11.304 51.001 1.00 50.28 93 ASN A C 1
ATOM 736 O O . ASN A 1 93 ? -18.268 -11.284 49.950 1.00 50.28 93 ASN A O 1
ATOM 740 N N . ALA A 1 94 ? -18.319 -11.403 52.193 1.00 56.12 94 ALA A N 1
ATOM 741 C CA . ALA A 1 94 ? -16.935 -11.816 52.382 1.00 56.12 94 ALA A CA 1
ATOM 742 C C . ALA A 1 94 ? -16.813 -13.336 52.140 1.00 56.12 94 ALA A C 1
ATOM 744 O O . ALA A 1 94 ? -17.562 -14.100 52.756 1.00 56.12 94 ALA A O 1
ATOM 745 N N . PRO A 1 95 ? -15.883 -13.826 51.299 1.00 53.78 95 PRO A N 1
ATOM 746 C CA . PRO A 1 95 ? -15.587 -15.249 51.263 1.00 53.78 95 PRO A CA 1
ATOM 747 C C . PRO A 1 95 ? -14.837 -15.650 52.540 1.00 53.78 95 PRO A C 1
ATOM 749 O O . PRO A 1 95 ? -13.744 -15.169 52.835 1.00 53.78 95 PRO A O 1
ATOM 752 N N . ASN A 1 96 ? -15.488 -16.536 53.288 1.00 49.81 96 ASN A N 1
ATOM 753 C CA . ASN A 1 96 ? -15.017 -17.266 54.458 1.00 49.81 96 ASN A CA 1
ATOM 754 C C . ASN A 1 96 ? -13.522 -17.644 54.388 1.00 49.81 96 ASN A C 1
ATOM 756 O O . ASN A 1 96 ? -13.087 -18.381 53.502 1.00 49.81 96 ASN A O 1
ATOM 760 N N . THR A 1 97 ? -12.754 -17.200 55.382 1.00 53.78 97 THR A N 1
ATOM 761 C CA . THR A 1 97 ? -11.431 -17.728 55.729 1.00 53.78 97 THR A CA 1
ATOM 762 C C . THR A 1 97 ? -11.563 -19.164 56.236 1.00 53.78 97 THR A C 1
ATOM 764 O O . THR A 1 97 ? -11.829 -19.386 57.415 1.00 53.78 97 THR A O 1
ATOM 767 N N . ALA A 1 98 ? -11.361 -20.143 55.355 1.00 50.16 98 ALA A N 1
ATOM 768 C CA . ALA A 1 98 ? -11.219 -21.546 55.727 1.00 50.16 98 ALA A CA 1
ATOM 769 C C . ALA A 1 98 ? -9.733 -21.891 55.960 1.00 50.16 98 ALA A C 1
ATOM 771 O O . ALA A 1 98 ? -8.952 -22.035 55.025 1.00 50.16 98 ALA A O 1
ATOM 772 N N . GLU A 1 99 ? -9.363 -21.951 57.241 1.00 47.62 99 GLU A N 1
ATOM 773 C CA . GLU A 1 99 ? -8.531 -22.989 57.873 1.00 47.62 99 GLU A CA 1
ATOM 774 C C . GLU A 1 99 ? -7.345 -23.572 57.064 1.00 47.62 99 GLU A C 1
ATOM 776 O O . GLU A 1 99 ? -7.461 -24.453 56.214 1.00 47.62 99 GLU A O 1
ATOM 781 N N . ARG A 1 100 ? -6.145 -23.138 57.455 1.00 51.72 100 ARG A N 1
ATOM 782 C CA . ARG A 1 100 ? -4.836 -23.730 57.144 1.00 51.72 100 ARG A CA 1
ATOM 783 C C . ARG A 1 100 ? -4.644 -25.065 57.888 1.00 51.72 100 ARG A C 1
ATOM 785 O O . ARG A 1 100 ? -4.627 -25.034 59.119 1.00 51.72 100 ARG A O 1
ATOM 792 N N . PRO A 1 101 ? -4.292 -26.187 57.230 1.00 46.94 101 PRO A N 1
ATOM 793 C CA . PRO A 1 101 ? -3.721 -27.327 57.933 1.00 46.94 101 PRO A CA 1
ATOM 794 C C . PRO A 1 101 ? -2.202 -27.159 58.083 1.00 46.94 101 PRO A C 1
ATOM 796 O O . PRO A 1 101 ? -1.441 -27.093 57.117 1.00 46.94 101 PRO A O 1
ATOM 799 N N . LYS A 1 102 ? -1.755 -27.087 59.340 1.00 51.88 102 LYS A N 1
ATOM 800 C CA . LYS A 1 102 ? -0.370 -27.341 59.748 1.00 51.88 102 LYS A CA 1
ATOM 801 C C . LYS A 1 102 ? -0.186 -28.854 59.878 1.00 51.88 102 LYS A C 1
ATOM 803 O O . LYS A 1 102 ? -0.644 -29.420 60.863 1.00 51.88 102 LYS A O 1
ATOM 808 N N . THR A 1 103 ? 0.567 -29.484 58.986 1.00 47.88 103 THR A N 1
ATOM 809 C CA . THR A 1 103 ? 1.242 -30.749 59.311 1.00 47.88 103 THR A CA 1
ATOM 810 C C . THR A 1 103 ? 2.661 -30.714 58.774 1.00 47.88 103 THR A C 1
ATOM 812 O O . THR A 1 103 ? 2.905 -30.620 57.574 1.00 47.88 103 THR A O 1
ATOM 815 N N . ALA A 1 104 ? 3.597 -30.727 59.714 1.00 51.34 104 ALA A N 1
ATOM 816 C CA . ALA A 1 104 ? 5.021 -30.805 59.483 1.00 51.34 104 ALA A CA 1
ATOM 817 C C . ALA A 1 104 ? 5.406 -32.142 58.839 1.00 51.34 104 ALA A C 1
ATOM 819 O O . ALA A 1 104 ? 4.912 -33.192 59.242 1.00 51.34 104 ALA A O 1
ATOM 820 N N . SER A 1 105 ? 6.366 -32.099 57.918 1.00 46.00 105 SER A N 1
ATOM 821 C CA . SER A 1 105 ? 7.372 -33.149 57.742 1.00 46.00 105 SER A CA 1
ATOM 822 C C . SER A 1 105 ? 8.562 -32.572 56.978 1.00 46.00 105 SER A C 1
ATOM 824 O O . SER A 1 105 ? 8.523 -32.407 55.764 1.00 46.00 105 SER A O 1
ATOM 826 N N . ARG A 1 106 ? 9.634 -32.239 57.708 1.00 52.56 106 ARG A N 1
ATOM 827 C CA . ARG A 1 106 ? 10.992 -32.203 57.149 1.00 52.56 106 ARG A CA 1
ATOM 828 C C . ARG A 1 106 ? 11.576 -33.602 57.316 1.00 52.56 106 ARG A C 1
ATOM 830 O O . ARG A 1 106 ? 11.630 -34.08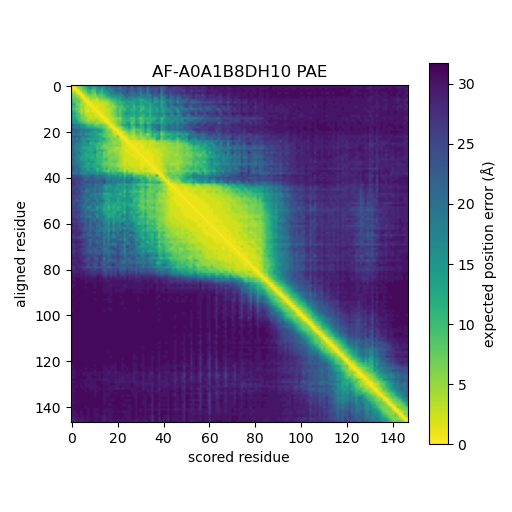2 58.445 1.00 52.56 106 ARG A O 1
ATOM 837 N N . PRO A 1 107 ? 12.088 -34.201 56.239 1.00 45.53 107 PRO A N 1
ATOM 838 C CA . PRO A 1 107 ? 13.321 -34.975 56.345 1.00 45.53 107 PRO A CA 1
ATOM 839 C C . PRO A 1 107 ? 14.410 -34.301 55.511 1.00 45.53 107 PRO A C 1
ATOM 841 O O . PRO A 1 107 ? 14.206 -33.941 54.353 1.00 45.53 107 PRO A O 1
ATOM 844 N N . GLY A 1 108 ? 15.562 -34.066 56.131 1.00 48.44 108 GLY A N 1
ATOM 845 C CA . GLY A 1 108 ? 16.688 -33.419 55.481 1.00 48.44 108 GLY A CA 1
ATOM 846 C C . GLY A 1 108 ? 17.308 -34.274 54.379 1.00 48.44 108 GLY A C 1
ATOM 847 O O . GLY A 1 108 ? 17.534 -35.462 54.559 1.00 48.44 108 GLY A O 1
ATOM 848 N N . THR A 1 109 ? 17.716 -33.612 53.300 1.00 47.09 109 THR A N 1
ATOM 849 C CA . THR A 1 109 ? 18.990 -33.902 52.641 1.00 47.09 109 THR A CA 1
ATOM 850 C C . THR A 1 109 ? 19.623 -32.573 52.265 1.00 47.09 109 THR A C 1
ATOM 852 O O . THR A 1 109 ? 19.091 -31.829 51.442 1.00 47.09 109 THR A O 1
ATOM 855 N N . ALA A 1 110 ? 20.750 -32.265 52.895 1.00 54.12 110 ALA A N 1
ATOM 856 C CA . ALA A 1 110 ? 21.635 -31.198 52.475 1.00 54.12 110 ALA A CA 1
ATOM 857 C C . ALA A 1 110 ? 21.999 -31.367 50.989 1.00 54.12 110 ALA A C 1
ATOM 859 O O . ALA A 1 110 ? 22.473 -32.431 50.586 1.00 54.12 110 ALA A O 1
ATOM 860 N N . ARG A 1 111 ? 21.823 -30.317 50.179 1.00 52.44 111 ARG A N 1
ATOM 861 C CA . ARG A 1 111 ? 22.523 -30.163 48.898 1.00 52.44 111 ARG A CA 1
ATOM 862 C C . ARG A 1 111 ? 23.052 -28.730 48.771 1.00 52.44 111 ARG A C 1
ATOM 864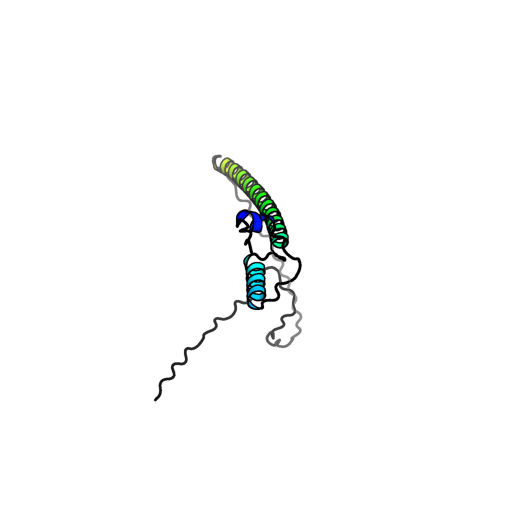 O O . ARG A 1 111 ? 22.437 -27.781 49.237 1.00 52.44 111 ARG A O 1
ATOM 871 N N . LYS A 1 112 ? 24.269 -28.681 48.233 1.00 51.41 112 LYS A N 1
ATOM 872 C CA . LYS A 1 112 ? 25.294 -27.625 48.192 1.00 51.41 112 LYS A CA 1
ATOM 873 C C . LYS A 1 112 ? 24.813 -26.288 47.587 1.00 51.41 112 LYS A C 1
ATOM 875 O O . LYS A 1 112 ? 23.820 -26.301 46.863 1.00 51.41 112 LYS A O 1
ATOM 880 N N . PRO A 1 113 ? 25.525 -25.162 47.821 1.00 45.69 113 PRO A N 1
ATOM 881 C CA . PRO A 1 113 ? 25.221 -23.894 47.158 1.00 45.69 113 PRO A CA 1
ATOM 882 C C . PRO A 1 113 ? 25.330 -24.062 45.636 1.00 45.69 113 PRO A C 1
ATOM 884 O O . PRO A 1 113 ? 26.333 -24.559 45.124 1.00 45.69 113 PRO A O 1
ATOM 887 N N . VAL A 1 114 ? 24.261 -23.699 44.931 1.00 50.84 114 VAL A N 1
ATOM 888 C CA . VAL A 1 114 ? 24.181 -23.677 43.465 1.00 50.84 114 VAL A CA 1
ATOM 889 C C . VAL A 1 114 ? 24.901 -22.425 42.942 1.00 50.84 114 VAL A C 1
ATOM 891 O O . VAL A 1 114 ? 24.730 -21.358 43.536 1.00 50.84 114 VAL A O 1
ATOM 894 N N . PRO A 1 115 ? 25.710 -22.527 41.870 1.00 51.50 115 PRO A N 1
ATOM 895 C CA . PRO A 1 115 ? 26.393 -21.382 41.283 1.00 51.50 115 PRO A CA 1
ATOM 896 C C . PRO A 1 115 ? 25.402 -20.472 40.546 1.00 51.50 115 PRO A C 1
ATOM 898 O O . PRO A 1 115 ? 24.366 -20.922 40.054 1.00 51.50 115 PRO A O 1
ATOM 901 N N . SER A 1 116 ? 25.744 -19.186 40.491 1.00 48.81 116 SER A N 1
ATOM 902 C CA . SER A 1 116 ? 25.030 -18.103 39.808 1.00 48.81 116 SER A CA 1
ATOM 903 C C . SER A 1 116 ? 24.549 -18.504 38.404 1.00 48.81 116 SER A C 1
ATOM 905 O O . SER A 1 116 ? 25.303 -19.166 37.687 1.00 48.81 116 SER A O 1
ATOM 907 N N . PRO A 1 117 ? 23.343 -18.095 37.962 1.00 51.16 117 PRO A N 1
ATOM 908 C CA . PRO A 1 117 ? 22.861 -18.441 36.634 1.00 51.16 117 PRO A CA 1
ATOM 909 C C . PRO A 1 117 ? 23.665 -17.672 35.582 1.00 51.16 117 PRO A C 1
ATOM 911 O O . PRO A 1 117 ? 23.449 -16.487 35.335 1.00 51.16 117 PRO A O 1
ATOM 914 N N . THR A 1 118 ? 24.617 -18.370 34.968 1.00 50.84 118 THR A N 1
ATOM 915 C CA . THR A 1 118 ? 25.226 -17.978 33.703 1.00 50.84 118 THR A CA 1
ATOM 916 C C . THR A 1 118 ? 24.135 -17.879 32.640 1.00 50.84 118 THR A C 1
ATOM 918 O O . THR A 1 118 ? 23.245 -18.727 32.554 1.00 50.84 118 THR A O 1
ATOM 921 N N . GLN A 1 119 ? 24.228 -16.811 31.855 1.00 56.00 119 GLN A N 1
ATOM 922 C CA . GLN A 1 119 ? 23.434 -16.478 30.680 1.00 56.00 119 GLN A CA 1
ATOM 923 C C . GLN A 1 119 ? 23.139 -17.717 29.821 1.00 56.00 119 GLN A C 1
ATOM 925 O O . GLN A 1 119 ? 24.006 -18.199 29.098 1.00 56.00 119 GLN A O 1
ATOM 930 N N . ASN A 1 120 ? 21.915 -18.236 29.888 1.00 50.53 120 ASN A N 1
ATOM 931 C CA . ASN A 1 120 ? 21.437 -19.219 28.925 1.00 50.53 120 ASN A CA 1
ATOM 932 C C . ASN A 1 120 ? 20.207 -18.641 28.228 1.00 50.53 120 ASN A C 1
ATOM 934 O O . ASN A 1 120 ? 19.114 -18.597 28.788 1.00 50.53 120 ASN A O 1
ATOM 938 N N . THR A 1 121 ? 20.416 -18.154 27.010 1.00 58.53 121 THR A N 1
ATOM 939 C CA . THR A 1 121 ? 19.428 -17.514 26.130 1.00 58.53 121 THR A CA 1
ATOM 940 C C . THR A 1 121 ? 18.450 -18.499 25.482 1.00 58.53 121 THR A C 1
ATOM 942 O O . THR A 1 121 ? 17.681 -18.099 24.615 1.00 58.53 121 THR A O 1
ATOM 945 N N . ASN A 1 122 ? 18.449 -19.774 25.890 1.00 57.75 122 ASN A N 1
ATOM 946 C CA . ASN A 1 122 ? 17.750 -20.844 25.175 1.00 57.75 122 ASN A CA 1
ATOM 947 C C . ASN A 1 122 ? 16.544 -21.462 25.912 1.00 57.75 122 ASN A C 1
ATOM 949 O O . ASN A 1 122 ? 16.141 -22.579 25.593 1.00 57.75 122 ASN A O 1
ATOM 953 N N . LEU A 1 123 ? 15.951 -20.765 26.890 1.00 58.12 123 LEU A N 1
ATOM 954 C CA . LEU A 1 123 ? 14.655 -21.159 27.462 1.00 58.12 123 LEU A CA 1
ATOM 955 C C . LEU A 1 123 ? 13.509 -20.330 26.859 1.00 58.12 123 LEU A C 1
ATOM 957 O O . LEU A 1 123 ? 13.687 -19.133 26.627 1.00 58.12 123 LEU A O 1
ATOM 961 N N . PRO A 1 124 ? 12.328 -20.936 26.626 1.00 63.97 124 PRO A N 1
ATOM 962 C CA . PRO A 1 124 ? 11.169 -20.204 26.136 1.00 63.97 124 PRO A CA 1
ATOM 963 C C . PRO A 1 124 ? 10.767 -19.117 27.149 1.00 63.97 124 PRO A C 1
ATOM 965 O O . PRO A 1 124 ? 10.757 -19.383 28.357 1.00 63.97 124 PRO A O 1
ATOM 968 N N . PRO A 1 125 ? 10.436 -17.896 26.693 1.00 63.59 125 PRO A N 1
ATOM 969 C CA . PRO A 1 125 ? 10.035 -16.818 27.584 1.00 63.59 125 PRO A CA 1
ATOM 970 C C . PRO A 1 125 ? 8.737 -17.193 28.306 1.00 63.59 125 PRO A C 1
ATOM 972 O O . PRO A 1 125 ? 7.760 -17.610 27.682 1.00 63.59 125 PRO A O 1
ATOM 975 N N . MET A 1 126 ? 8.717 -17.044 29.633 1.00 69.88 126 MET A N 1
ATOM 976 C CA . MET A 1 126 ? 7.481 -17.186 30.400 1.00 69.88 126 MET A CA 1
ATOM 977 C C . MET A 1 126 ? 6.514 -16.035 30.069 1.00 69.88 126 MET A C 1
ATOM 979 O O . MET A 1 126 ? 6.947 -14.877 30.044 1.00 69.88 126 MET A O 1
ATOM 983 N N . PRO A 1 127 ? 5.210 -16.309 29.865 1.00 58.16 127 PRO A N 1
ATOM 984 C CA . PRO A 1 127 ? 4.207 -15.263 29.685 1.00 58.16 127 PRO A CA 1
ATOM 985 C C . PRO A 1 127 ? 4.205 -14.310 30.890 1.00 58.16 127 PRO A C 1
ATOM 987 O O . PRO A 1 127 ? 4.003 -14.742 32.022 1.00 58.16 127 PRO A O 1
ATOM 990 N N . GLY A 1 128 ? 4.451 -13.018 30.657 1.00 68.69 128 GLY A N 1
ATOM 991 C CA . GLY A 1 128 ? 4.437 -11.975 31.693 1.00 68.69 128 GLY A CA 1
ATOM 992 C C . GLY A 1 128 ? 5.802 -11.579 32.270 1.00 68.69 128 GLY A C 1
ATOM 993 O O . GLY A 1 128 ? 5.875 -10.613 33.030 1.00 68.69 128 GLY A O 1
ATOM 994 N N . ALA A 1 129 ? 6.895 -12.250 31.892 1.00 72.81 129 ALA A N 1
ATOM 995 C CA . ALA A 1 129 ? 8.236 -11.785 32.241 1.00 72.81 129 ALA A CA 1
ATOM 996 C C . ALA A 1 129 ? 8.616 -10.568 31.376 1.00 72.81 129 ALA A C 1
ATOM 998 O O . ALA A 1 129 ? 8.612 -10.640 30.147 1.00 72.81 129 ALA A O 1
ATOM 999 N N . ARG A 1 130 ? 8.942 -9.434 32.011 1.00 67.94 130 ARG A N 1
ATOM 1000 C CA . ARG A 1 130 ? 9.460 -8.252 31.302 1.00 67.94 130 ARG A CA 1
ATOM 1001 C C . ARG A 1 130 ? 10.868 -8.566 30.771 1.00 67.94 130 ARG A C 1
ATOM 1003 O O . ARG A 1 130 ? 11.655 -9.147 31.523 1.00 67.94 130 ARG A O 1
ATOM 1010 N N . PRO A 1 131 ? 11.206 -8.199 29.521 1.00 72.50 131 PRO A N 1
ATOM 1011 C CA . PRO A 1 131 ? 12.567 -8.360 29.021 1.00 72.50 131 PRO A CA 1
ATOM 1012 C C . PRO A 1 131 ? 13.535 -7.541 29.890 1.00 72.50 131 PRO A C 1
ATOM 1014 O O . PRO A 1 131 ? 13.133 -6.491 30.407 1.00 72.50 131 PRO A O 1
ATOM 1017 N N . PRO A 1 132 ? 14.790 -7.990 30.074 1.00 71.69 132 PRO A N 1
ATOM 1018 C CA . PRO A 1 132 ? 15.776 -7.188 30.780 1.00 71.69 132 PRO A CA 1
ATOM 1019 C C . PRO A 1 132 ? 15.931 -5.854 30.047 1.00 71.69 132 PRO A C 1
ATOM 1021 O O . PRO A 1 132 ? 16.188 -5.819 28.843 1.00 71.69 132 PRO A O 1
ATOM 1024 N N . THR A 1 133 ? 15.732 -4.753 30.770 1.00 67.31 133 THR A N 1
ATOM 1025 C CA . THR A 1 133 ? 16.055 -3.412 30.284 1.00 67.31 133 THR A CA 1
ATOM 1026 C C . THR A 1 133 ? 17.541 -3.375 29.935 1.00 67.31 133 THR A C 1
ATOM 1028 O O . THR A 1 133 ? 18.352 -3.705 30.807 1.00 67.31 133 THR A O 1
ATOM 1031 N N . PRO A 1 134 ? 17.919 -3.000 28.699 1.00 67.06 134 PRO A N 1
ATOM 1032 C CA . PRO A 1 134 ? 19.313 -2.753 28.362 1.00 67.06 134 PRO A CA 1
ATOM 1033 C C . PRO A 1 134 ? 19.882 -1.730 29.348 1.00 67.06 134 PRO A C 1
ATOM 1035 O O . PRO A 1 134 ? 19.262 -0.690 29.578 1.00 67.06 134 PRO A O 1
ATOM 1038 N N . GLY A 1 135 ? 21.005 -2.066 29.985 1.00 54.47 135 GLY A N 1
ATOM 1039 C CA . GLY A 1 135 ? 21.674 -1.180 30.936 1.00 54.47 135 GLY A CA 1
ATOM 1040 C C . GLY A 1 135 ? 22.014 0.161 30.290 1.00 54.47 135 GLY A C 1
ATOM 1041 O O . GLY A 1 135 ? 22.274 0.224 29.088 1.00 54.47 135 GLY A O 1
ATOM 1042 N N . ALA A 1 136 ? 21.981 1.228 31.089 1.00 52.19 136 ALA A N 1
ATOM 1043 C CA . ALA A 1 136 ? 22.412 2.550 30.663 1.00 52.19 136 ALA A CA 1
ATOM 1044 C C . ALA A 1 136 ? 23.848 2.457 30.129 1.00 52.19 136 ALA A C 1
ATOM 1046 O O . ALA A 1 136 ? 24.766 2.085 30.856 1.00 52.19 136 ALA A O 1
ATOM 1047 N N . SER A 1 137 ? 24.022 2.745 28.841 1.00 55.00 137 SER A N 1
ATOM 1048 C CA . SER A 1 137 ? 25.339 2.9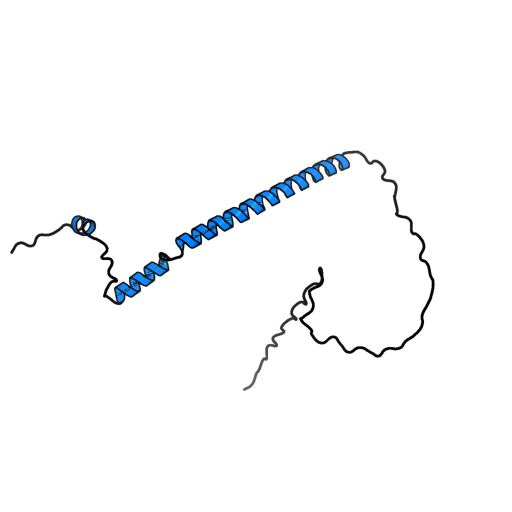44 28.250 1.00 55.00 137 SER A CA 1
ATOM 1049 C C . SER A 1 137 ? 25.843 4.298 28.740 1.00 55.00 137 SER A C 1
ATOM 1051 O O . SER A 1 137 ? 25.560 5.323 28.125 1.00 55.00 137 SER A O 1
ATOM 1053 N N . GLU A 1 138 ? 26.527 4.318 29.880 1.00 55.38 138 GLU A N 1
ATOM 1054 C CA . GLU A 1 138 ? 27.344 5.456 30.294 1.00 55.38 138 GLU A CA 1
ATOM 1055 C C . GLU A 1 138 ? 28.537 5.531 29.330 1.00 55.38 138 GLU A C 1
ATOM 1057 O O . GLU A 1 138 ? 29.478 4.748 29.418 1.00 55.38 138 GLU A O 1
ATOM 1062 N N . SER A 1 139 ? 28.469 6.418 28.335 1.00 49.12 139 SER A N 1
ATOM 1063 C CA . SER A 1 139 ? 29.666 6.865 27.625 1.00 49.12 139 SER A CA 1
ATOM 1064 C C . SER A 1 139 ? 30.331 7.925 28.496 1.00 49.12 139 SER A C 1
ATOM 1066 O O . SER A 1 139 ? 29.880 9.071 28.536 1.00 49.12 139 SER A O 1
ATOM 1068 N N . GLU A 1 140 ? 31.352 7.512 29.235 1.00 53.62 140 GLU A N 1
ATOM 1069 C CA . GLU A 1 140 ? 32.272 8.388 29.946 1.00 53.62 140 GLU A CA 1
ATOM 1070 C C . GLU A 1 140 ? 32.971 9.289 28.917 1.00 53.62 140 GLU A C 1
ATOM 1072 O O . GLU A 1 140 ? 33.655 8.820 28.005 1.00 53.62 140 GLU A O 1
ATOM 1077 N N . SER A 1 141 ? 32.692 10.590 28.996 1.00 52.78 141 SER A N 1
ATOM 1078 C CA . SER A 1 141 ? 33.398 11.618 28.240 1.00 52.78 141 SER A CA 1
ATOM 1079 C C . SER A 1 141 ? 34.810 11.722 28.804 1.00 52.78 141 SER A C 1
ATOM 1081 O O . SER A 1 141 ? 35.014 12.373 29.827 1.00 52.78 141 SER A O 1
ATOM 1083 N N . ASP A 1 142 ? 35.770 11.073 28.153 1.00 51.25 142 ASP A N 1
ATOM 1084 C CA . ASP A 1 142 ? 37.182 11.226 28.489 1.00 51.25 142 ASP A CA 1
ATOM 1085 C C . ASP A 1 142 ? 37.672 12.593 27.988 1.00 51.25 142 ASP A C 1
ATOM 1087 O O . ASP A 1 142 ? 37.959 12.820 26.809 1.00 51.25 142 ASP A O 1
ATOM 1091 N N . GLU A 1 143 ? 37.677 13.543 28.917 1.00 58.81 143 GLU A N 1
ATOM 1092 C CA . GLU A 1 143 ? 38.366 14.816 28.816 1.00 58.81 143 GLU A CA 1
ATOM 1093 C C . GLU A 1 143 ? 39.868 14.573 28.974 1.00 58.81 143 GLU A C 1
ATOM 1095 O O . GLU A 1 143 ? 40.393 14.472 30.079 1.00 58.81 143 GLU A O 1
ATOM 1100 N N . SER A 1 144 ? 40.577 14.508 27.849 1.00 54.03 144 SER A N 1
ATOM 1101 C CA . SER A 1 144 ? 42.035 14.606 27.829 1.00 54.03 144 SER A CA 1
ATOM 1102 C C . SER A 1 144 ? 42.449 16.036 27.475 1.00 54.03 144 SER A C 1
ATOM 1104 O O . SER A 1 144 ? 42.447 16.451 26.316 1.00 54.03 144 SER A O 1
ATOM 1106 N N . LYS A 1 145 ? 42.766 16.791 28.530 1.00 49.06 145 LYS A N 1
ATOM 1107 C CA . LYS A 1 145 ? 43.740 17.892 28.536 1.00 49.06 145 LYS A CA 1
ATOM 1108 C C . LYS A 1 145 ? 45.150 17.351 28.244 1.00 49.06 145 LYS A C 1
ATOM 1110 O O . LYS A 1 145 ? 45.365 16.158 28.413 1.00 49.06 145 LYS A O 1
ATOM 1115 N N . GLU A 1 146 ? 46.076 18.282 27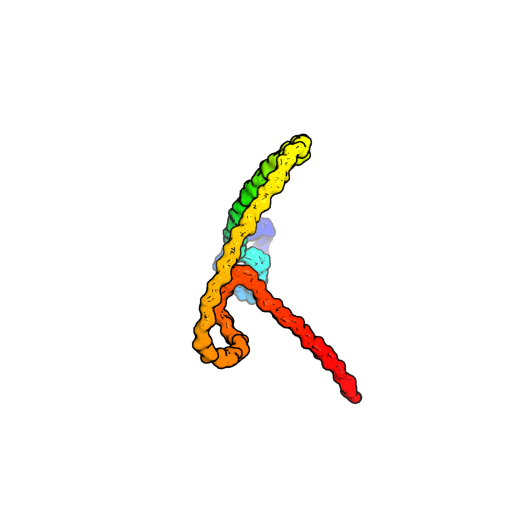.977 1.00 52.97 146 GLU A N 1
ATOM 1116 C CA . GLU A 1 146 ? 47.541 18.134 27.772 1.00 52.97 146 GLU A CA 1
ATOM 1117 C C . GLU A 1 146 ? 47.923 18.030 26.281 1.00 52.97 146 GLU A C 1
ATOM 1119 O O . GLU A 1 146 ? 47.335 17.248 25.545 1.00 52.97 146 GLU A O 1
ATOM 1124 N N . GLU A 1 147 ? 48.846 18.807 25.708 1.00 42.38 147 GLU A N 1
ATOM 1125 C CA . GLU A 1 147 ? 49.794 19.843 26.158 1.00 42.38 147 GLU A CA 1
ATOM 1126 C C . GLU A 1 147 ? 50.180 20.683 24.920 1.00 42.38 147 GLU A C 1
ATOM 1128 O O . GLU A 1 147 ? 50.221 20.104 23.806 1.00 42.38 147 GLU A O 1
#

Secondary structure (DSSP, 8-state):
-------HHHHHHH----SSPPSSHHHHHHHHHHHHHTTTTTHHHHHHHHHHHHHHHHHHHHHHHHHHHHHHHHHHHHHHHHHTS--------------------------PPPP-----TTSPPPTTPPPPPPPP-----------

Foldseek 3Di:
DDDPDDDPVVVVVPDDPDPDQDPDPVSNVVVVVVCVVVVVPPVPVVVVVVVVVVVVVVVVVVVVVVVVVVVVVVVVVVVVVVVPDPDDDPPDDDPDDDDDDDDDDDDDDDDDDDDDDDDDPPDDDDPPDDDPDDDDPPPPPDDDDDD

Solvent-accessible surface area (backbone atoms only — not comparable to full-atom values): 10132 Å² total; per-residue (Å²): 135,84,80,81,84,75,55,69,75,57,54,59,72,68,62,67,86,65,96,60,81,66,85,49,68,67,56,41,52,50,49,51,52,48,42,62,72,67,32,66,89,64,48,61,67,54,48,50,53,51,50,53,52,48,52,52,53,52,53,52,52,53,52,53,51,51,54,50,52,52,52,51,50,56,50,51,53,51,50,49,54,61,69,70,46,80,87,74,84,80,79,81,84,76,85,79,88,78,81,85,85,87,77,91,81,87,79,91,76,92,76,76,92,77,78,80,87,71,92,69,92,83,65,84,83,61,92,86,67,78,75,82,74,80,74,85,82,79,77,78,80,82,82,78,79,86,133

Mean predicted aligned error: 22.3 Å

Radius of gyration: 38.86 Å; Cα contacts (8 Å, |Δi|>4): 9; chains: 1; bounding box: 81×57×114 Å

Sequence (147 aa):
MSVTQRSDEELDREWKPSGRRPQSTMARHFSITLDDLFKIDNSIADLDAAVDQKKRLVSTHTSELKALEEALRATEERLKATAALPDHDNTLNAPNTAERPKTASRPGTARKPVPSPTQNTNLPPMPGARPPTPGASESESDESKEE

pLDDT: mean 71.81, std 17.52, range [41.62, 98.06]